Protein AF-A0A7Y6Y8I0-F1 (afdb_monomer_lite)

pLDDT: mean 90.32, std 6.37, range [70.06, 97.62]

Secondary structure (DSSP, 8-state):
-HHHHHH-GGGG-SS-----SSSSS-EEEEE-TTSSBPPHHHHT-TT--EEEEEEEPPTTS-EEEEEEE-SSS-EEEEPPPBTTBSEEEEEEES-TT----SEEETT-EEEE-TTEEEEEEE--

Structure (mmCIF, N/CA/C/O backbone):
data_AF-A0A7Y6Y8I0-F1
#
_entry.id   AF-A0A7Y6Y8I0-F1
#
loop_
_atom_site.group_PDB
_atom_site.id
_atom_site.type_symbol
_atom_site.label_atom_id
_atom_site.label_alt_id
_atom_site.label_comp_id
_atom_site.label_asym_id
_atom_site.label_entity_id
_atom_site.label_seq_id
_atom_site.pdbx_PD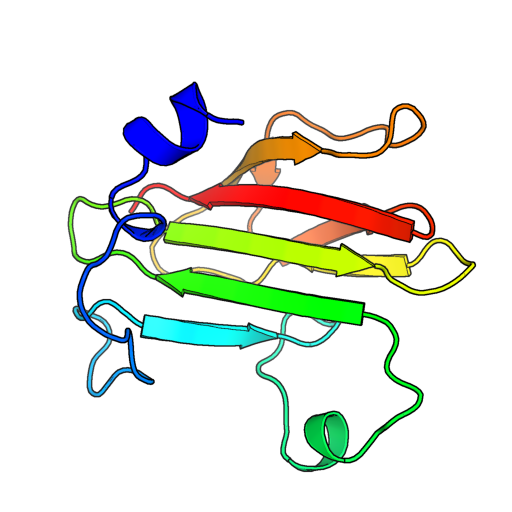B_ins_code
_atom_site.Cartn_x
_atom_site.Cartn_y
_atom_site.Cartn_z
_atom_site.occupancy
_atom_site.B_iso_or_equiv
_atom_site.auth_seq_id
_atom_site.auth_comp_id
_atom_site.auth_asym_id
_atom_site.auth_atom_id
_atom_site.pdbx_PDB_model_num
ATOM 1 N N . LEU A 1 1 ? -6.564 15.660 0.927 1.00 80.88 1 LEU A N 1
ATOM 2 C CA . LEU A 1 1 ? -6.866 14.640 -0.109 1.00 80.88 1 LEU A CA 1
ATOM 3 C C . LEU A 1 1 ? -6.886 15.205 -1.535 1.00 80.88 1 LEU A C 1
ATOM 5 O O . LEU A 1 1 ? -6.099 14.732 -2.336 1.00 80.88 1 LEU A O 1
ATOM 9 N N . ILE A 1 2 ? -7.727 16.196 -1.880 1.00 85.94 2 ILE A N 1
ATOM 10 C CA . ILE A 1 2 ? -7.769 16.748 -3.259 1.00 85.94 2 ILE A CA 1
ATOM 11 C C . ILE A 1 2 ? -6.424 17.376 -3.661 1.00 85.94 2 ILE A C 1
ATOM 13 O O . ILE A 1 2 ? -5.905 17.066 -4.728 1.00 85.94 2 ILE A O 1
ATOM 17 N N . ALA A 1 3 ? -5.839 18.200 -2.785 1.00 85.62 3 ALA A N 1
ATOM 18 C CA . ALA A 1 3 ? -4.519 18.789 -3.013 1.00 85.62 3 ALA A CA 1
ATOM 19 C C . ALA A 1 3 ? -3.423 17.717 -3.161 1.00 85.62 3 ALA A C 1
ATOM 21 O O . ALA A 1 3 ? -2.661 17.767 -4.119 1.00 85.62 3 ALA A O 1
ATOM 22 N N . GLU A 1 4 ? -3.415 16.704 -2.283 1.00 85.12 4 GLU A N 1
ATOM 23 C CA . GLU A 1 4 ? -2.500 15.554 -2.393 1.00 85.12 4 GLU A CA 1
ATOM 24 C C . GLU A 1 4 ? -2.628 14.854 -3.748 1.00 85.12 4 GLU A C 1
ATOM 26 O O . GLU A 1 4 ? -1.634 14.635 -4.426 1.00 85.12 4 GLU A O 1
ATOM 31 N N . ARG A 1 5 ? -3.852 14.568 -4.209 1.00 86.44 5 ARG A N 1
ATOM 32 C CA . ARG A 1 5 ? -4.060 13.950 -5.525 1.00 86.44 5 ARG A CA 1
ATOM 33 C C . ARG A 1 5 ? -3.494 14.803 -6.663 1.00 86.44 5 ARG A C 1
ATOM 35 O O . ARG A 1 5 ? -2.926 14.249 -7.595 1.00 86.44 5 ARG A O 1
ATOM 42 N N . ALA A 1 6 ? -3.639 16.126 -6.597 1.00 85.62 6 ALA A N 1
ATOM 43 C CA . ALA A 1 6 ? -3.113 17.030 -7.619 1.00 85.62 6 ALA A CA 1
ATOM 44 C C . ALA A 1 6 ? -1.574 17.093 -7.633 1.00 85.62 6 ALA A C 1
ATOM 46 O O . ALA A 1 6 ? -0.985 17.339 -8.680 1.00 85.62 6 ALA A O 1
ATOM 47 N N . GLN A 1 7 ? -0.925 16.859 -6.489 1.00 86.69 7 GLN A N 1
ATOM 48 C CA . GLN A 1 7 ? 0.534 16.890 -6.337 1.00 86.69 7 GLN A CA 1
ATOM 49 C C . GLN A 1 7 ? 1.211 15.538 -6.596 1.00 86.69 7 GLN A C 1
ATOM 51 O O . GLN A 1 7 ? 2.437 15.474 -6.629 1.00 86.69 7 GLN A O 1
ATOM 56 N N . GLN A 1 8 ? 0.437 14.464 -6.770 1.00 86.94 8 GLN A N 1
ATOM 57 C CA . GLN A 1 8 ? 0.935 13.099 -6.926 1.00 86.94 8 GLN A CA 1
ATOM 58 C C . GLN A 1 8 ? 0.612 12.564 -8.330 1.00 86.94 8 GLN A C 1
ATOM 60 O O . GLN A 1 8 ? -0.467 11.998 -8.529 1.00 86.94 8 GLN A O 1
ATOM 65 N N . PRO A 1 9 ? 1.535 12.682 -9.308 1.00 84.62 9 PRO A N 1
ATOM 66 C CA . PRO A 1 9 ? 1.297 12.257 -10.691 1.00 84.62 9 PRO A CA 1
ATOM 67 C C . PRO A 1 9 ? 0.820 10.805 -10.820 1.00 84.62 9 PRO A C 1
ATOM 69 O O . PRO A 1 9 ? -0.023 10.503 -11.662 1.00 84.62 9 PRO A O 1
ATOM 72 N N . LEU A 1 10 ? 1.291 9.915 -9.939 1.00 89.00 10 LEU A N 1
ATOM 73 C CA . LEU A 1 10 ? 0.889 8.506 -9.910 1.00 89.00 10 LEU A CA 1
ATOM 74 C C . LEU A 1 10 ? -0.603 8.295 -9.592 1.00 89.00 10 LEU A C 1
ATOM 76 O O . LEU A 1 10 ? -1.177 7.306 -10.034 1.00 89.00 10 LEU A O 1
ATOM 80 N N . LEU A 1 11 ? -1.257 9.220 -8.880 1.00 88.62 11 LEU A N 1
ATOM 81 C CA . LEU A 1 11 ? -2.698 9.162 -8.574 1.00 88.62 11 LEU A CA 1
ATOM 82 C C . LEU A 1 11 ? -3.577 9.805 -9.664 1.00 88.62 11 LEU A C 1
ATOM 84 O O . LEU A 1 11 ? -4.809 9.751 -9.592 1.00 88.62 11 LEU A O 1
ATOM 88 N N . GLY A 1 12 ? -2.951 10.454 -10.646 1.00 85.94 12 GLY A N 1
ATOM 89 C CA . GLY A 1 12 ? -3.598 11.111 -11.781 1.00 85.94 12 GLY A CA 1
ATOM 90 C C . GLY A 1 12 ? -3.224 10.500 -13.129 1.00 85.94 12 GLY A C 1
ATOM 91 O O . GLY A 1 12 ? -3.460 11.139 -14.150 1.00 85.94 12 GLY A O 1
ATOM 92 N N . CYS A 1 13 ? -2.615 9.310 -13.142 1.00 84.62 13 CYS A N 1
ATOM 93 C CA . CYS A 1 13 ? -2.152 8.684 -14.375 1.00 84.62 13 CYS A CA 1
ATOM 94 C C . CYS A 1 13 ? -3.344 8.399 -15.312 1.00 84.62 13 CYS A C 1
ATOM 96 O O . CYS A 1 13 ? -4.317 7.786 -14.864 1.00 84.62 13 CYS A O 1
ATOM 98 N N . PRO A 1 14 ? -3.304 8.857 -16.579 1.00 84.56 14 PRO A N 1
ATOM 99 C CA . PRO A 1 14 ? -4.386 8.613 -17.531 1.00 84.56 14 PRO A CA 1
ATOM 100 C C . PRO A 1 14 ? -4.390 7.166 -18.039 1.00 84.56 14 PRO A C 1
ATOM 102 O O . PRO A 1 14 ? -5.442 6.653 -18.413 1.00 84.56 14 PRO A O 1
ATOM 105 N N . ASP A 1 15 ? -3.223 6.520 -18.016 1.00 85.06 15 ASP A N 1
ATOM 106 C CA . ASP A 1 15 ? -3.020 5.159 -18.486 1.00 85.06 15 ASP A CA 1
ATOM 107 C C . ASP A 1 15 ? -2.984 4.173 -17.321 1.00 85.06 15 ASP A C 1
ATOM 109 O O . ASP A 1 15 ? -2.601 4.497 -16.192 1.00 85.06 15 ASP A O 1
ATOM 113 N N . TYR A 1 16 ? -3.361 2.929 -17.608 1.00 83.94 16 TYR A N 1
ATOM 114 C CA . TYR A 1 16 ? -3.274 1.867 -16.621 1.00 83.94 16 TYR A CA 1
ATOM 115 C C . TYR A 1 16 ? -1.807 1.522 -16.332 1.00 83.94 16 TYR A C 1
ATOM 117 O O . TYR A 1 16 ? -1.036 1.196 -17.235 1.00 83.94 16 TYR A O 1
ATOM 125 N N . ILE A 1 17 ? -1.423 1.550 -15.055 1.00 85.69 17 ILE A N 1
ATOM 126 C CA . ILE A 1 17 ? -0.084 1.144 -14.624 1.00 85.69 17 ILE A CA 1
ATOM 127 C C . ILE A 1 17 ? -0.089 -0.374 -14.435 1.00 85.69 17 ILE A C 1
ATOM 129 O O . ILE A 1 17 ? -0.627 -0.900 -13.458 1.00 85.69 17 ILE A O 1
ATOM 133 N N . HIS A 1 18 ? 0.508 -1.081 -15.391 1.00 82.94 18 HIS A N 1
ATOM 134 C CA . HIS A 1 18 ? 0.631 -2.535 -15.369 1.00 82.94 18 HIS A CA 1
ATOM 135 C C . HIS A 1 18 ? 1.694 -3.019 -14.366 1.00 82.94 18 HIS A C 1
ATOM 137 O O . HIS A 1 18 ? 2.405 -2.235 -13.730 1.00 82.94 18 HIS A O 1
ATOM 143 N N . ALA A 1 19 ? 1.799 -4.341 -14.209 1.00 76.56 19 ALA A N 1
ATOM 144 C CA . ALA A 1 19 ? 2.975 -4.944 -13.592 1.00 76.56 19 ALA A CA 1
ATOM 145 C C . ALA A 1 19 ? 4.216 -4.618 -14.442 1.00 76.56 19 ALA A C 1
ATOM 147 O O . ALA A 1 19 ? 4.136 -4.576 -15.669 1.00 76.56 19 ALA A O 1
ATOM 148 N N . ALA A 1 20 ? 5.349 -4.363 -13.791 1.00 73.19 20 ALA A N 1
ATOM 149 C CA . ALA A 1 20 ? 6.537 -3.878 -14.485 1.00 73.19 20 ALA A CA 1
ATOM 150 C C . ALA A 1 20 ? 7.221 -4.950 -15.338 1.00 73.19 20 ALA A C 1
ATOM 152 O O . ALA A 1 20 ? 7.398 -6.075 -14.870 1.00 73.19 20 ALA A O 1
ATOM 153 N N . ALA A 1 21 ? 7.731 -4.557 -16.509 1.00 71.75 21 ALA A N 1
ATOM 154 C CA . ALA A 1 21 ? 8.713 -5.351 -17.247 1.00 71.75 21 ALA A CA 1
ATOM 155 C C . ALA A 1 21 ? 10.147 -5.142 -16.711 1.00 71.75 21 ALA A C 1
ATOM 157 O O . ALA A 1 21 ? 10.993 -6.025 -16.848 1.00 71.75 21 ALA A O 1
ATOM 158 N N . SER A 1 22 ? 10.418 -3.995 -16.071 1.00 75.50 22 SER A N 1
ATOM 159 C CA . SER A 1 22 ? 11.731 -3.620 -15.520 1.00 75.50 22 SER A CA 1
ATOM 160 C C . SER A 1 22 ? 11.622 -2.860 -14.187 1.00 75.50 22 SER A C 1
ATOM 162 O O . SER A 1 22 ? 10.535 -2.465 -13.769 1.00 75.50 22 SER A O 1
ATOM 164 N N . HIS A 1 23 ? 12.739 -2.626 -13.486 1.00 71.62 23 HIS A N 1
ATOM 165 C CA . HIS A 1 23 ? 12.780 -1.833 -12.239 1.00 71.62 23 HIS A CA 1
ATOM 166 C C . HIS A 1 23 ? 12.777 -0.306 -12.457 1.00 71.62 23 HIS A C 1
ATOM 168 O O . HIS A 1 23 ? 12.758 0.462 -11.488 1.00 71.62 23 HIS A O 1
ATOM 174 N N . GLU A 1 24 ? 12.823 0.146 -13.707 1.00 76.56 24 GLU A N 1
ATOM 175 C CA . GLU A 1 24 ? 12.885 1.568 -14.076 1.00 76.56 24 GLU A CA 1
ATOM 176 C C . GLU A 1 24 ? 11.521 2.118 -14.510 1.00 76.56 24 GLU A C 1
ATOM 178 O O . GLU A 1 24 ? 11.302 3.328 -14.556 1.00 76.56 24 GLU A O 1
ATOM 183 N N . GLU A 1 25 ? 10.566 1.227 -14.752 1.00 83.31 25 GLU A N 1
ATOM 184 C CA . GLU A 1 25 ? 9.204 1.585 -15.114 1.00 83.31 25 GLU A CA 1
ATOM 185 C C . GLU A 1 25 ? 8.313 1.784 -13.889 1.00 83.31 25 GLU A C 1
ATOM 187 O O . GLU A 1 25 ? 8.486 1.146 -12.835 1.00 83.31 25 GLU A O 1
ATOM 192 N N . ARG A 1 26 ? 7.295 2.631 -14.071 1.00 89.88 26 ARG A N 1
ATOM 193 C CA . ARG A 1 26 ? 6.149 2.670 -13.167 1.00 89.88 26 ARG A CA 1
ATOM 194 C C . ARG A 1 26 ? 5.508 1.294 -13.097 1.00 89.88 26 ARG A C 1
ATOM 196 O O . ARG A 1 26 ? 5.420 0.590 -14.099 1.00 89.88 26 ARG A O 1
ATOM 203 N N . ALA A 1 27 ? 5.063 0.917 -11.908 1.00 91.75 27 ALA A N 1
ATOM 204 C CA . ALA A 1 27 ? 4.477 -0.395 -11.705 1.00 91.75 27 ALA A CA 1
ATOM 205 C C . ALA A 1 27 ? 3.447 -0.400 -10.593 1.00 91.75 27 ALA A C 1
ATOM 207 O O . ALA A 1 27 ? 3.610 0.273 -9.576 1.00 91.75 27 ALA A O 1
ATOM 208 N N . THR A 1 28 ? 2.442 -1.242 -10.779 1.00 92.88 28 THR A N 1
ATOM 209 C CA . THR A 1 28 ? 1.498 -1.635 -9.741 1.00 92.88 28 THR A CA 1
ATOM 210 C C . THR A 1 28 ? 2.016 -2.901 -9.073 1.00 92.88 28 THR A C 1
ATOM 212 O O . THR A 1 28 ? 2.193 -3.925 -9.735 1.00 92.88 28 THR A O 1
ATOM 215 N N . LEU A 1 29 ? 2.267 -2.835 -7.767 1.00 93.19 29 LEU A N 1
ATOM 216 C CA . LEU A 1 29 ? 2.721 -3.964 -6.956 1.00 93.19 29 LEU A CA 1
ATOM 217 C C . LEU A 1 29 ? 1.764 -4.168 -5.780 1.00 93.19 29 LEU A C 1
ATOM 219 O O . LEU A 1 29 ? 1.297 -3.204 -5.174 1.00 93.19 29 LEU A O 1
ATOM 223 N N . TRP A 1 30 ? 1.497 -5.423 -5.441 1.00 94.75 30 TRP A N 1
ATOM 224 C CA . TRP A 1 30 ? 0.552 -5.796 -4.392 1.00 94.75 30 TRP A CA 1
ATOM 225 C C . TRP A 1 30 ? 1.273 -6.575 -3.310 1.00 94.75 30 TRP A C 1
ATOM 227 O O . TRP A 1 30 ? 2.049 -7.477 -3.622 1.00 94.75 30 TRP A O 1
ATOM 237 N N . PHE A 1 31 ? 0.997 -6.239 -2.057 1.00 95.62 31 PHE A N 1
ATOM 238 C CA . PHE A 1 31 ? 1.682 -6.790 -0.900 1.00 95.62 31 PHE A CA 1
ATOM 239 C C . PHE A 1 31 ? 0.690 -7.327 0.124 1.00 95.62 31 PHE A C 1
ATOM 241 O O . PHE A 1 31 ? -0.382 -6.754 0.338 1.00 95.62 31 PHE A O 1
ATOM 248 N N . ASN A 1 32 ? 1.067 -8.420 0.770 1.00 95.19 32 ASN A N 1
ATOM 249 C CA . ASN A 1 32 ? 0.368 -8.943 1.935 1.00 95.19 32 ASN A CA 1
ATOM 250 C C . ASN A 1 32 ? 0.814 -8.190 3.214 1.00 95.19 32 ASN A C 1
ATOM 252 O O . ASN A 1 32 ? 1.632 -7.266 3.173 1.00 95.19 32 ASN A O 1
ATOM 256 N N . ALA A 1 33 ? 0.297 -8.590 4.380 1.00 95.00 33 ALA A N 1
ATOM 257 C CA . ALA A 1 33 ? 0.680 -7.975 5.653 1.00 95.00 33 ALA A CA 1
ATOM 258 C C . ALA A 1 33 ? 2.149 -8.211 6.059 1.00 95.00 33 ALA A C 1
ATOM 260 O O . ALA A 1 33 ? 2.686 -7.435 6.848 1.00 95.00 33 ALA A O 1
ATOM 261 N N . THR A 1 34 ? 2.830 -9.227 5.518 1.00 94.75 34 THR A N 1
ATOM 262 C CA . THR A 1 34 ? 4.252 -9.492 5.813 1.00 94.75 34 THR A CA 1
ATOM 263 C C . THR A 1 34 ? 5.201 -8.616 4.994 1.00 94.75 34 THR A C 1
ATOM 265 O O . THR A 1 34 ? 6.415 -8.677 5.202 1.00 94.75 34 THR A O 1
ATOM 268 N N . GLY A 1 35 ? 4.668 -7.755 4.116 1.00 92.75 35 GLY A N 1
ATOM 269 C CA . GLY A 1 35 ? 5.453 -6.891 3.233 1.00 92.75 35 GLY A CA 1
ATOM 270 C C . GLY A 1 35 ? 6.012 -7.627 2.015 1.00 92.75 35 GLY A C 1
ATOM 271 O O . GLY A 1 35 ? 6.864 -7.088 1.309 1.00 92.75 35 GLY A O 1
ATOM 272 N N . GLU A 1 36 ? 5.541 -8.848 1.767 1.00 93.25 36 GLU A N 1
ATOM 273 C CA . GLU A 1 36 ? 5.901 -9.673 0.618 1.00 93.25 36 GLU A CA 1
ATOM 274 C C . GLU A 1 36 ? 4.874 -9.499 -0.499 1.00 93.25 36 GLU A C 1
ATOM 276 O O . GLU A 1 36 ? 3.734 -9.098 -0.259 1.00 93.25 36 GLU A O 1
ATOM 281 N N . ALA A 1 37 ? 5.277 -9.793 -1.736 1.00 93.69 37 ALA A N 1
ATOM 282 C CA . ALA A 1 37 ? 4.359 -9.745 -2.865 1.00 93.69 37 ALA A CA 1
ATOM 283 C C . ALA A 1 37 ? 3.206 -10.743 -2.663 1.00 93.69 37 ALA A C 1
ATOM 285 O O . ALA A 1 37 ? 3.438 -11.885 -2.267 1.00 93.69 37 ALA A O 1
ATOM 286 N N . MET A 1 38 ? 1.978 -10.318 -2.966 1.00 93.62 38 MET A N 1
ATOM 287 C CA . MET A 1 38 ? 0.793 -11.179 -2.906 1.00 93.62 38 MET A CA 1
ATOM 288 C C . MET A 1 38 ? 0.990 -12.425 -3.774 1.00 93.62 38 MET A C 1
ATOM 290 O O . MET A 1 38 ? 1.168 -12.318 -4.992 1.00 93.62 38 MET A O 1
ATOM 294 N N . SER A 1 39 ? 0.942 -13.601 -3.148 1.00 94.38 39 SER A N 1
ATOM 295 C CA . SER A 1 39 ? 1.002 -14.882 -3.849 1.00 94.38 39 SER A CA 1
ATOM 296 C C . SER A 1 39 ? -0.349 -15.244 -4.472 1.00 94.38 39 SER A C 1
ATOM 298 O O . SER A 1 39 ? -1.384 -14.684 -4.113 1.00 94.38 39 SER A O 1
ATOM 300 N N . ASP A 1 40 ? -0.365 -16.224 -5.379 1.00 95.00 40 ASP A N 1
ATOM 301 C CA . ASP A 1 40 ? -1.617 -16.754 -5.941 1.00 95.00 40 ASP A CA 1
ATOM 302 C C . ASP A 1 40 ? -2.566 -17.275 -4.846 1.00 95.00 40 ASP A C 1
ATOM 304 O O . ASP A 1 40 ? -3.768 -17.019 -4.882 1.00 95.00 40 ASP A O 1
ATOM 308 N N . ALA A 1 41 ? -2.019 -17.922 -3.812 1.00 94.94 41 ALA A N 1
ATOM 309 C CA . ALA A 1 41 ? -2.804 -18.379 -2.673 1.00 94.94 41 ALA A CA 1
ATOM 310 C C . ALA A 1 41 ? -3.431 -17.207 -1.903 1.00 94.94 41 ALA A C 1
ATOM 312 O O . ALA A 1 41 ? -4.596 -17.294 -1.525 1.00 94.94 41 ALA A O 1
ATOM 313 N N . ASP A 1 42 ? -2.701 -16.104 -1.703 1.00 94.88 42 ASP A N 1
ATOM 314 C CA . ASP A 1 42 ? -3.236 -14.918 -1.023 1.00 94.88 42 ASP A CA 1
ATOM 315 C C . ASP A 1 42 ? -4.390 -14.282 -1.808 1.00 94.88 42 ASP A C 1
ATOM 317 O O . ASP A 1 42 ? -5.381 -13.864 -1.212 1.00 94.88 42 ASP A O 1
ATOM 321 N N . TRP A 1 43 ? -4.308 -14.261 -3.143 1.00 94.06 43 TRP A N 1
ATOM 322 C CA . TRP A 1 43 ? -5.386 -13.758 -4.003 1.00 94.06 43 TRP A CA 1
ATOM 323 C C . TRP A 1 43 ? -6.674 -14.575 -3.902 1.00 94.06 43 TRP A C 1
ATOM 325 O O . TRP A 1 43 ? -7.768 -14.021 -4.018 1.00 94.06 43 TRP A O 1
ATOM 335 N N . HIS A 1 44 ? -6.559 -15.877 -3.650 1.00 95.06 44 HIS A N 1
ATOM 336 C CA . HIS A 1 44 ? -7.697 -16.784 -3.523 1.00 95.06 44 HIS A CA 1
ATOM 337 C C . HIS A 1 44 ? -8.244 -16.889 -2.089 1.00 95.06 44 HIS A C 1
ATOM 339 O O . HIS A 1 44 ? -9.083 -17.750 -1.816 1.00 95.06 44 HIS A O 1
ATOM 345 N N . ARG A 1 45 ? -7.812 -16.016 -1.168 1.00 93.44 45 ARG A N 1
ATOM 346 C CA . ARG A 1 45 ? -8.306 -15.954 0.216 1.00 93.44 45 ARG A CA 1
ATOM 347 C C . ARG A 1 45 ? -9.341 -14.837 0.392 1.00 93.44 45 ARG A C 1
ATOM 349 O O . ARG A 1 45 ? -8.971 -13.689 0.638 1.00 93.44 45 ARG A O 1
ATOM 356 N N . PRO A 1 46 ? -10.651 -15.138 0.311 1.00 88.81 46 PRO A N 1
ATOM 357 C CA . PRO A 1 46 ? -11.702 -14.119 0.398 1.00 88.81 46 PRO A CA 1
ATOM 358 C C . PRO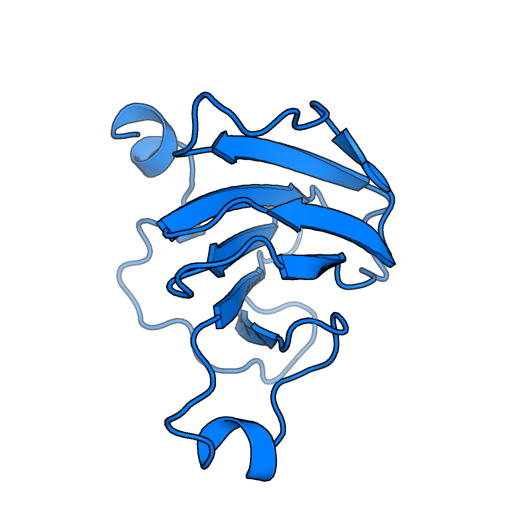 A 1 46 ? -11.828 -13.488 1.795 1.00 88.81 46 PRO A C 1
ATOM 360 O O . PRO A 1 46 ? -12.432 -12.428 1.951 1.00 88.81 46 PRO A O 1
ATOM 363 N N . ASP A 1 47 ? -11.275 -14.139 2.818 1.00 89.69 47 ASP A N 1
ATOM 364 C CA . ASP A 1 47 ? -11.219 -13.664 4.198 1.00 89.69 47 ASP A CA 1
ATOM 365 C C . ASP A 1 47 ? -10.083 -12.657 4.441 1.00 89.69 47 ASP A C 1
ATOM 367 O O . ASP A 1 47 ? -10.057 -12.010 5.493 1.00 89.69 47 ASP A O 1
ATOM 371 N N . LEU A 1 48 ? -9.172 -12.469 3.477 1.00 88.94 48 LEU A N 1
ATOM 372 C CA . LEU A 1 48 ? -8.107 -11.478 3.566 1.00 88.94 48 LEU A CA 1
ATOM 373 C C . LEU A 1 48 ? -8.717 -10.066 3.530 1.00 88.94 48 LEU A C 1
ATOM 375 O O . LEU A 1 48 ? -9.051 -9.506 2.490 1.00 88.94 48 LEU A O 1
ATOM 379 N N . CYS A 1 49 ? -8.911 -9.481 4.710 1.00 93.75 49 CYS A N 1
ATOM 380 C CA . CYS A 1 49 ? -9.552 -8.174 4.878 1.00 93.75 49 CYS A CA 1
ATOM 381 C C . CYS A 1 49 ? -8.543 -7.020 4.915 1.00 93.75 49 CYS A C 1
ATOM 383 O O . CYS A 1 49 ? -8.802 -5.987 5.531 1.00 93.75 49 CYS A O 1
ATOM 385 N N . HIS A 1 50 ? -7.381 -7.191 4.297 1.00 94.44 50 HIS A N 1
ATOM 386 C CA . HIS A 1 50 ? -6.344 -6.175 4.238 1.00 94.44 50 HIS A CA 1
ATOM 387 C C . HIS A 1 50 ? -5.492 -6.326 2.983 1.00 94.44 50 HIS A C 1
ATOM 389 O O . HIS A 1 50 ? -5.421 -7.409 2.410 1.00 94.44 50 HIS A O 1
ATOM 395 N N . LEU A 1 51 ? -4.849 -5.239 2.561 1.00 94.94 51 LEU A N 1
ATOM 396 C CA . LEU A 1 51 ? -4.043 -5.217 1.345 1.00 94.94 51 LEU A CA 1
ATOM 397 C C . LEU A 1 51 ? -3.030 -4.074 1.375 1.00 94.94 51 LEU A C 1
ATOM 399 O O . LEU A 1 51 ? -3.378 -2.949 1.736 1.00 94.94 51 LEU A O 1
ATOM 403 N N . GLY A 1 52 ? -1.806 -4.354 0.940 1.00 96.88 52 GLY A N 1
ATOM 404 C CA . GLY A 1 52 ? -0.824 -3.354 0.547 1.00 96.88 52 GLY A CA 1
ATOM 405 C C . GLY A 1 52 ? -0.829 -3.156 -0.968 1.00 96.88 52 GLY A C 1
ATOM 406 O O . GLY A 1 52 ? -0.836 -4.118 -1.733 1.00 96.88 52 GLY A O 1
ATOM 407 N N . TYR A 1 53 ? -0.804 -1.909 -1.416 1.00 94.94 53 TYR A N 1
ATOM 408 C CA . TYR A 1 53 ? -0.821 -1.534 -2.826 1.00 94.94 53 TYR A CA 1
ATOM 409 C C . TYR A 1 53 ? 0.200 -0.430 -3.083 1.00 94.94 53 TYR A C 1
ATOM 411 O O . TYR A 1 53 ? 0.081 0.675 -2.554 1.00 94.94 53 TYR A O 1
ATOM 419 N N . MET A 1 54 ? 1.217 -0.723 -3.889 1.00 94.88 54 MET A N 1
ATOM 420 C CA . MET A 1 54 ? 2.252 0.232 -4.258 1.00 94.88 54 MET A CA 1
ATOM 421 C C . MET A 1 54 ? 2.106 0.662 -5.710 1.00 94.88 54 MET A C 1
ATOM 423 O O . MET A 1 54 ? 2.058 -0.164 -6.621 1.00 94.88 54 MET A O 1
ATOM 427 N N . LEU A 1 55 ? 2.144 1.973 -5.901 1.00 93.94 55 LEU A N 1
ATOM 428 C CA . LEU A 1 55 ? 2.417 2.613 -7.173 1.00 93.94 55 LEU A CA 1
ATOM 429 C C . LEU A 1 55 ? 3.887 3.013 -7.180 1.00 93.94 55 LEU A C 1
ATOM 431 O O . LEU A 1 55 ? 4.290 3.970 -6.517 1.00 93.94 55 LEU A O 1
ATOM 435 N N . ARG A 1 56 ? 4.706 2.260 -7.903 1.00 92.12 56 ARG A N 1
ATOM 436 C CA . ARG A 1 56 ? 6.120 2.579 -8.064 1.00 92.12 56 ARG A CA 1
ATOM 437 C C . ARG A 1 56 ? 6.283 3.713 -9.072 1.00 92.12 56 ARG A C 1
ATOM 439 O O . ARG A 1 56 ? 5.697 3.656 -10.152 1.00 92.12 56 ARG A O 1
ATOM 446 N N . GLY A 1 57 ? 7.092 4.707 -8.720 1.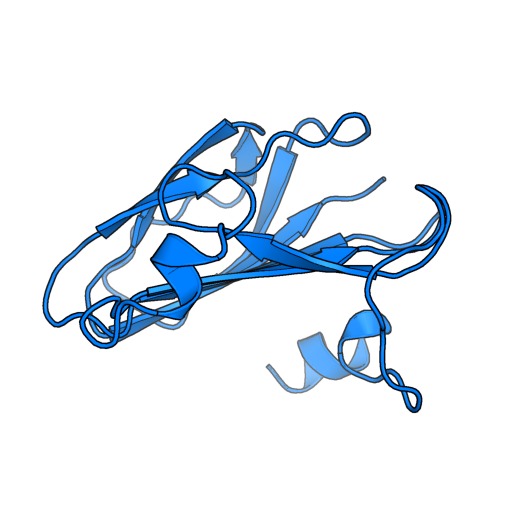00 90.00 57 GLY A N 1
ATOM 447 C CA . GLY A 1 57 ? 7.490 5.793 -9.617 1.00 90.00 57 GLY A CA 1
ATOM 448 C C . GLY A 1 57 ? 8.641 5.402 -10.548 1.00 90.00 57 GLY A C 1
ATOM 449 O O . GLY A 1 57 ? 9.417 4.488 -10.251 1.00 90.00 57 GLY A O 1
ATOM 450 N N . SER A 1 58 ? 8.766 6.113 -11.668 1.00 87.31 58 SER A N 1
ATOM 451 C CA . SER A 1 58 ? 9.987 6.106 -12.489 1.00 87.31 58 SER A CA 1
ATOM 452 C C . SER A 1 58 ? 11.143 6.830 -11.770 1.00 87.31 58 SER A C 1
ATOM 454 O O . SER A 1 58 ? 10.912 7.481 -10.750 1.00 87.31 58 SER A O 1
ATOM 456 N N . PRO A 1 59 ? 12.400 6.737 -12.249 1.00 84.00 59 PRO A N 1
ATOM 457 C CA . PRO A 1 59 ? 13.502 7.531 -11.703 1.00 84.00 59 PRO A CA 1
ATOM 458 C C . PRO A 1 59 ? 13.141 9.022 -11.580 1.00 84.00 59 PRO A C 1
ATOM 460 O O . PRO A 1 59 ? 12.675 9.627 -12.542 1.00 84.00 59 PRO A O 1
ATOM 463 N N . GLY A 1 60 ? 13.341 9.601 -10.391 1.00 83.12 60 GLY A N 1
ATOM 464 C CA . GLY A 1 60 ? 12.963 10.986 -10.076 1.00 83.12 60 GLY A CA 1
ATOM 465 C C . GLY A 1 60 ? 11.517 11.179 -9.595 1.00 83.12 60 GLY A C 1
ATOM 466 O O . GLY A 1 60 ? 11.167 12.281 -9.176 1.00 83.12 60 GLY A O 1
ATOM 467 N N . GLU A 1 61 ? 10.684 10.133 -9.601 1.00 88.06 61 GLU A N 1
ATOM 468 C CA . GLU A 1 61 ? 9.322 10.164 -9.061 1.00 88.06 61 GLU A CA 1
ATOM 469 C C . GLU A 1 61 ? 9.226 9.365 -7.752 1.00 88.06 61 GLU A C 1
ATOM 471 O O . GLU A 1 61 ? 9.710 8.228 -7.681 1.00 88.06 61 GLU A O 1
ATOM 476 N N . PRO A 1 62 ? 8.570 9.903 -6.708 1.00 90.81 62 PRO A N 1
ATOM 477 C CA . PRO A 1 62 ? 8.353 9.150 -5.485 1.00 90.81 62 PRO A CA 1
ATOM 478 C C . PRO A 1 62 ? 7.412 7.972 -5.745 1.00 90.81 62 PRO A C 1
ATOM 480 O O . PRO A 1 62 ? 6.440 8.077 -6.491 1.00 90.81 62 PRO A O 1
ATOM 483 N N . SER A 1 63 ? 7.676 6.850 -5.086 1.00 93.69 63 SER A N 1
ATOM 484 C CA . SER A 1 63 ? 6.734 5.733 -5.028 1.00 93.69 63 SER A CA 1
ATOM 485 C C . SER A 1 63 ? 5.702 5.982 -3.937 1.00 93.69 63 SER A C 1
ATOM 487 O O . SER A 1 63 ? 6.027 6.534 -2.886 1.00 93.69 63 SER A O 1
ATOM 489 N N . LEU A 1 64 ? 4.470 5.544 -4.163 1.00 95.12 64 LEU A N 1
ATOM 490 C CA . LEU A 1 64 ? 3.380 5.632 -3.199 1.00 95.12 64 LEU A CA 1
ATOM 491 C C . LEU A 1 64 ? 2.997 4.241 -2.726 1.00 95.12 64 LEU A C 1
ATOM 493 O O . LEU A 1 64 ? 2.872 3.331 -3.540 1.00 95.12 64 LEU A O 1
ATOM 497 N N . TYR A 1 65 ? 2.768 4.084 -1.429 1.00 96.62 65 TYR A N 1
ATOM 498 C CA . TYR A 1 65 ? 2.305 2.835 -0.844 1.00 96.62 65 TYR A CA 1
ATOM 499 C C . TYR A 1 65 ? 1.061 3.077 -0.002 1.00 96.62 65 TYR A C 1
ATOM 501 O O . TYR A 1 65 ? 1.075 3.846 0.956 1.00 96.62 65 TYR A O 1
ATOM 509 N N . MET A 1 66 ? -0.032 2.441 -0.400 1.00 96.75 66 MET A N 1
ATOM 510 C CA . MET A 1 66 ? -1.316 2.488 0.277 1.00 96.75 66 MET A CA 1
ATOM 511 C C . MET A 1 66 ? -1.546 1.175 1.001 1.00 96.75 66 MET A C 1
ATOM 513 O O . MET A 1 66 ? -1.398 0.109 0.408 1.00 96.75 66 MET A O 1
ATOM 517 N N . ILE A 1 67 ? -1.948 1.248 2.264 1.00 97.62 67 ILE A N 1
ATOM 518 C CA . ILE A 1 67 ? -2.333 0.065 3.030 1.00 97.62 67 ILE A CA 1
ATOM 519 C C . ILE A 1 67 ? -3.774 0.234 3.468 1.00 97.62 67 ILE A C 1
ATOM 521 O O . ILE A 1 67 ? -4.138 1.247 4.064 1.00 97.62 67 ILE A O 1
ATOM 525 N N . PHE A 1 68 ? -4.580 -0.775 3.168 1.00 97.25 68 PHE A N 1
ATOM 526 C CA . PHE A 1 68 ? -5.982 -0.851 3.530 1.00 97.25 68 PHE A CA 1
ATOM 527 C C . PHE A 1 68 ? -6.145 -1.920 4.600 1.00 97.25 68 PHE A C 1
ATOM 529 O O . PHE A 1 68 ? -5.852 -3.090 4.358 1.00 97.25 68 PHE A O 1
ATOM 536 N N . ASN A 1 69 ? -6.660 -1.540 5.765 1.00 97.00 69 ASN A N 1
ATOM 537 C CA . ASN A 1 69 ? -7.163 -2.477 6.756 1.00 97.00 69 ASN A CA 1
ATOM 538 C C . ASN A 1 69 ? -8.691 -2.384 6.793 1.00 97.00 69 ASN A C 1
ATOM 540 O O . ASN A 1 69 ? -9.255 -1.525 7.465 1.00 97.00 69 ASN A O 1
ATOM 544 N N . ARG A 1 70 ? -9.369 -3.279 6.068 1.00 96.12 70 ARG A N 1
ATOM 545 C CA . ARG A 1 70 ? -10.833 -3.436 6.099 1.00 96.12 70 ARG A CA 1
ATOM 546 C C . ARG A 1 70 ? -11.285 -4.381 7.218 1.00 96.12 70 ARG A C 1
ATOM 548 O O . ARG A 1 70 ? -12.480 -4.606 7.379 1.00 96.12 70 ARG A O 1
ATOM 555 N N . SER A 1 71 ? -10.365 -4.990 7.961 1.00 94.75 71 SER A N 1
ATOM 556 C CA . SER A 1 71 ? -10.746 -5.877 9.054 1.00 94.75 71 SER A CA 1
ATOM 557 C C . SER A 1 71 ? -11.351 -5.081 10.213 1.00 94.75 71 SER A C 1
ATOM 559 O O . SER A 1 71 ? -11.088 -3.889 10.384 1.00 94.75 71 SER A O 1
ATOM 561 N N . GLU A 1 72 ? -12.140 -5.761 11.040 1.00 94.69 72 GLU A N 1
ATOM 562 C CA . GLU A 1 72 ? -12.721 -5.199 12.266 1.00 94.69 72 GLU A CA 1
ATOM 563 C C . GLU A 1 72 ? -11.711 -5.148 13.428 1.00 94.69 72 GLU A C 1
ATOM 565 O O . GLU A 1 72 ? -12.084 -4.934 14.581 1.00 94.69 72 GLU A O 1
ATOM 570 N N . ARG A 1 73 ? -10.421 -5.390 13.158 1.00 94.69 73 ARG A N 1
ATOM 571 C CA . ARG A 1 73 ? -9.360 -5.468 14.168 1.00 94.69 73 ARG A CA 1
ATOM 572 C C . ARG A 1 73 ? -8.131 -4.676 13.733 1.00 94.69 73 ARG A C 1
ATOM 574 O O . ARG A 1 73 ? -7.917 -4.425 12.550 1.00 94.69 73 ARG A O 1
ATOM 581 N N . GLU A 1 74 ? -7.302 -4.290 14.698 1.00 95.62 74 GLU A N 1
ATOM 582 C CA . GLU A 1 74 ? -5.953 -3.803 14.393 1.00 95.62 74 GLU A CA 1
ATOM 583 C C . GLU A 1 74 ? -5.161 -4.903 13.675 1.00 95.62 74 GLU A C 1
ATOM 585 O O . GLU A 1 74 ? -5.304 -6.088 13.992 1.00 95.62 74 GLU A O 1
ATOM 590 N N . GLN A 1 75 ? -4.349 -4.511 12.697 1.00 95.81 75 GLN A N 1
ATOM 591 C CA . GLN A 1 75 ? -3.438 -5.397 11.979 1.00 95.81 75 GLN A CA 1
ATOM 592 C C . GLN A 1 75 ? -2.027 -4.809 11.996 1.00 95.81 75 GLN A C 1
ATOM 594 O O . GLN A 1 75 ? -1.845 -3.589 11.994 1.00 95.81 75 GLN A O 1
ATOM 599 N N . ILE A 1 76 ? -1.033 -5.694 12.011 1.00 96.25 76 ILE A N 1
ATOM 600 C CA . ILE A 1 76 ? 0.378 -5.330 11.896 1.00 96.25 76 ILE A CA 1
ATOM 601 C C . ILE A 1 76 ? 0.792 -5.585 10.455 1.00 96.25 76 ILE A C 1
ATOM 603 O O . ILE A 1 76 ? 0.613 -6.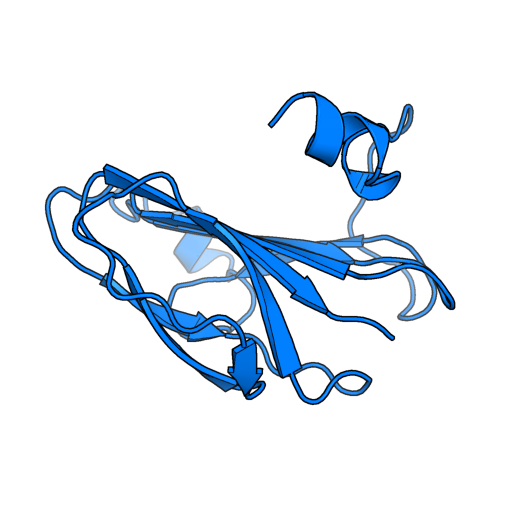689 9.945 1.00 96.25 76 ILE A O 1
ATOM 607 N N . PHE A 1 77 ? 1.344 -4.563 9.817 1.00 96.25 77 PHE A N 1
ATOM 608 C CA . PHE A 1 77 ? 1.899 -4.638 8.477 1.00 96.25 77 PHE A CA 1
ATOM 609 C C . PHE A 1 77 ? 3.396 -4.431 8.547 1.00 96.25 77 PHE A C 1
ATOM 611 O O . PHE A 1 77 ? 3.863 -3.548 9.260 1.00 96.25 77 PHE A O 1
ATOM 618 N N . ARG A 1 78 ? 4.157 -5.175 7.757 1.00 96.81 78 ARG A N 1
ATOM 619 C CA . ARG A 1 78 ? 5.552 -4.846 7.498 1.00 96.81 78 ARG A CA 1
ATOM 620 C C . ARG A 1 78 ? 5.642 -4.022 6.222 1.00 96.81 78 ARG A C 1
ATOM 622 O O . ARG A 1 78 ? 5.095 -4.403 5.188 1.00 96.81 78 ARG A O 1
ATOM 629 N N . LEU A 1 79 ? 6.316 -2.880 6.285 1.00 95.75 79 LEU A N 1
ATOM 630 C CA . LEU A 1 79 ? 6.548 -2.058 5.102 1.00 95.75 79 LEU A CA 1
ATOM 631 C C . LEU A 1 79 ? 7.511 -2.780 4.153 1.00 95.75 79 LEU A C 1
ATOM 633 O O . LEU A 1 79 ? 8.493 -3.356 4.615 1.00 95.75 79 LEU A O 1
ATOM 637 N N . PRO A 1 80 ? 7.286 -2.750 2.834 1.00 92.50 80 PRO A N 1
ATOM 638 C CA . PRO A 1 80 ? 8.196 -3.387 1.898 1.00 92.50 80 PRO A CA 1
ATOM 639 C C . PRO A 1 80 ? 9.573 -2.717 1.948 1.00 92.50 80 PRO A C 1
ATOM 641 O O . PRO A 1 80 ? 9.698 -1.492 2.083 1.00 92.50 80 PRO A O 1
ATOM 644 N N . ALA A 1 81 ? 10.618 -3.536 1.839 1.00 87.44 81 ALA A N 1
ATOM 645 C CA . ALA A 1 81 ? 11.973 -3.044 1.654 1.00 87.44 81 ALA A CA 1
ATOM 646 C C . ALA A 1 81 ? 12.124 -2.507 0.226 1.00 87.44 81 ALA A C 1
ATOM 648 O O . ALA A 1 81 ? 11.756 -3.175 -0.742 1.00 87.44 81 ALA A O 1
ATOM 649 N N . LEU A 1 82 ? 12.673 -1.302 0.092 1.00 82.25 82 LEU A N 1
ATOM 650 C CA . LEU A 1 82 ? 12.989 -0.706 -1.198 1.00 82.25 82 LEU A CA 1
ATOM 651 C C . LEU A 1 82 ? 14.503 -0.635 -1.350 1.00 82.25 82 LEU A C 1
ATOM 653 O O . LEU A 1 82 ? 15.187 -0.058 -0.513 1.00 82.25 82 LEU A O 1
ATOM 657 N N . ASN A 1 83 ? 15.033 -1.152 -2.457 1.00 79.62 83 ASN A N 1
ATOM 658 C CA . ASN A 1 83 ? 16.477 -1.099 -2.728 1.00 79.62 83 ASN A CA 1
ATOM 659 C C . ASN A 1 83 ? 17.000 0.335 -2.932 1.00 79.62 83 ASN A C 1
ATOM 661 O O . ASN A 1 83 ? 18.205 0.556 -2.946 1.00 79.62 83 ASN A O 1
ATOM 665 N N . TYR A 1 84 ? 16.095 1.292 -3.139 1.00 77.31 84 TYR A N 1
ATOM 666 C CA . TYR A 1 84 ? 16.404 2.669 -3.507 1.00 77.31 84 TYR A CA 1
ATOM 667 C C . TYR A 1 84 ? 15.935 3.709 -2.483 1.00 77.31 84 TYR A C 1
ATOM 669 O O . TYR A 1 84 ? 16.200 4.889 -2.667 1.00 77.31 84 TYR A O 1
ATOM 677 N N . ALA A 1 85 ? 15.236 3.300 -1.422 1.00 81.31 85 ALA A N 1
ATOM 678 C CA . ALA A 1 85 ? 14.728 4.218 -0.411 1.00 81.31 85 ALA A CA 1
ATOM 679 C C . ALA A 1 85 ? 14.854 3.599 0.980 1.00 81.31 85 ALA A C 1
ATOM 681 O O . ALA A 1 85 ? 14.419 2.472 1.213 1.00 81.31 85 ALA A O 1
ATOM 682 N N . ALA A 1 86 ? 15.431 4.357 1.910 1.00 85.25 86 ALA A N 1
ATOM 683 C CA . ALA A 1 86 ? 15.608 3.915 3.289 1.00 85.25 86 ALA A CA 1
ATOM 684 C C . ALA A 1 86 ? 14.367 4.160 4.158 1.00 85.25 86 ALA A C 1
ATOM 686 O O . ALA A 1 86 ? 14.227 3.523 5.203 1.00 85.25 86 ALA A O 1
ATOM 687 N N . THR A 1 87 ? 13.483 5.077 3.754 1.00 93.81 87 THR A N 1
ATOM 688 C CA . THR A 1 87 ? 12.348 5.519 4.568 1.00 93.81 87 THR A CA 1
ATOM 689 C C . THR A 1 87 ? 11.066 5.716 3.761 1.00 93.81 87 THR A C 1
ATOM 691 O O . THR A 1 87 ? 11.070 5.919 2.545 1.00 93.81 87 THR A O 1
ATOM 694 N N . TRP A 1 88 ? 9.955 5.659 4.487 1.00 95.31 88 TRP A N 1
ATOM 695 C CA . TRP A 1 88 ? 8.597 5.930 4.047 1.00 95.31 88 TRP A CA 1
ATOM 696 C C . TRP A 1 88 ? 8.049 7.115 4.837 1.00 95.31 88 TRP A C 1
ATOM 698 O O . TRP A 1 88 ? 7.958 7.037 6.057 1.00 95.31 88 TRP A O 1
ATOM 708 N N . SER A 1 89 ? 7.628 8.188 4.174 1.00 94.94 89 SER A N 1
ATOM 709 C CA . SER A 1 89 ? 6.956 9.315 4.833 1.00 94.94 89 SER A CA 1
ATOM 710 C C . SER A 1 89 ? 5.441 9.130 4.816 1.00 94.94 89 SER A C 1
ATOM 712 O O . SER A 1 89 ? 4.865 8.868 3.760 1.00 94.94 89 SER A O 1
ATOM 714 N N . CYS A 1 90 ? 4.778 9.328 5.952 1.00 94.94 90 CYS A N 1
ATOM 715 C CA . CYS A 1 90 ? 3.323 9.290 6.049 1.00 94.94 90 CYS A CA 1
ATOM 716 C C . CYS A 1 90 ? 2.695 10.562 5.465 1.00 94.94 90 CYS A C 1
ATOM 718 O O . CYS A 1 90 ? 3.089 11.677 5.806 1.00 94.94 90 CYS A O 1
ATOM 720 N N . LYS A 1 91 ? 1.723 10.399 4.561 1.00 93.94 91 LYS A N 1
ATOM 721 C CA . LYS A 1 91 ? 1.022 11.505 3.886 1.00 93.94 91 LYS A CA 1
ATOM 722 C C . LYS A 1 91 ? -0.435 11.610 4.293 1.00 93.94 91 LYS A C 1
ATOM 724 O O . LYS A 1 91 ? -0.945 12.708 4.487 1.00 93.94 91 LYS A O 1
ATOM 729 N N . ILE A 1 92 ? -1.119 10.474 4.403 1.00 92.94 92 ILE A N 1
ATOM 730 C CA . ILE A 1 92 ? -2.538 10.423 4.759 1.00 92.94 92 ILE A CA 1
ATOM 731 C C . ILE A 1 92 ? -2.752 9.257 5.709 1.00 92.94 92 ILE A C 1
ATOM 733 O O . ILE A 1 92 ? -2.241 8.169 5.471 1.00 92.94 92 ILE A O 1
ATOM 737 N N . CYS A 1 93 ? -3.566 9.476 6.733 1.00 93.94 93 CYS A N 1
ATOM 738 C CA . CYS A 1 93 ? -4.144 8.434 7.564 1.00 93.94 93 CYS A CA 1
ATOM 739 C C . CYS A 1 93 ? -5.621 8.757 7.772 1.00 93.94 93 CYS A C 1
ATOM 741 O O . CYS A 1 93 ? -5.962 9.909 8.037 1.00 93.94 93 CYS A O 1
ATOM 743 N N . SER A 1 94 ? -6.501 7.768 7.633 1.00 94.44 94 SER A N 1
ATOM 744 C CA . SER A 1 94 ? -7.939 7.968 7.841 1.00 94.44 94 SER A CA 1
ATOM 745 C C . SER A 1 94 ? -8.395 7.770 9.285 1.00 94.44 94 SER A C 1
ATOM 747 O O . SER A 1 94 ? -9.570 7.977 9.567 1.00 94.44 94 SER A O 1
ATOM 749 N N . SER A 1 95 ? -7.516 7.310 10.178 1.00 90.44 95 SER A N 1
ATOM 750 C CA . SER A 1 95 ? -7.868 7.011 11.565 1.00 90.44 95 SER A CA 1
ATOM 751 C C . SER A 1 95 ? -7.255 8.024 12.523 1.00 90.44 95 SER A C 1
ATOM 753 O O . SER A 1 95 ? -6.036 8.151 12.604 1.00 90.44 95 SER A O 1
ATOM 755 N N . GLU A 1 96 ? -8.104 8.679 13.311 1.00 83.56 96 GLU A N 1
ATOM 756 C CA . GLU A 1 96 ? -7.687 9.580 14.393 1.00 83.56 96 GLU A CA 1
ATOM 757 C C . GLU A 1 96 ? -7.058 8.827 15.576 1.00 83.56 96 GLU A C 1
ATOM 759 O O . GLU A 1 96 ? -6.289 9.399 16.345 1.00 83.56 96 GLU A O 1
ATOM 764 N N . SER A 1 97 ? -7.359 7.531 15.725 1.00 82.06 97 SER A N 1
ATOM 765 C CA . SER A 1 97 ? -6.775 6.688 16.775 1.00 82.06 97 SER A CA 1
ATOM 766 C C . SER A 1 97 ? -5.400 6.135 16.400 1.00 82.06 97 SER A C 1
ATOM 768 O O . SER A 1 97 ? -4.685 5.627 17.268 1.00 82.06 97 SER A O 1
ATOM 770 N N . ALA A 1 98 ? -5.014 6.227 15.124 1.00 83.06 98 ALA A N 1
ATOM 771 C CA . ALA A 1 98 ? -3.723 5.749 14.667 1.00 83.06 98 ALA A CA 1
ATOM 772 C C . ALA A 1 98 ? -2.616 6.689 15.156 1.00 83.06 98 ALA A C 1
ATOM 774 O O . ALA A 1 98 ? -2.512 7.842 14.740 1.00 83.06 98 ALA A O 1
ATOM 775 N N . LYS A 1 99 ? -1.746 6.169 16.019 1.00 84.38 99 LYS A N 1
ATOM 776 C CA . LYS A 1 99 ? -0.507 6.845 16.408 1.00 84.38 99 LYS A CA 1
ATOM 777 C C . LYS A 1 99 ? 0.554 6.555 15.356 1.00 84.38 99 LYS A C 1
ATOM 779 O O . LYS A 1 99 ? 1.372 5.658 15.541 1.00 84.38 99 LYS A O 1
ATOM 784 N N . LEU A 1 100 ? 0.472 7.262 14.232 1.00 85.19 100 LEU A N 1
ATOM 785 C CA . LEU A 1 100 ? 1.445 7.111 13.159 1.00 85.19 100 LEU A CA 1
ATOM 786 C C . LEU A 1 100 ? 2.640 8.048 13.348 1.00 85.19 100 LEU A C 1
ATOM 788 O O . LEU A 1 100 ? 2.490 9.197 13.758 1.00 85.19 100 LEU A O 1
ATOM 792 N N . GLU A 1 101 ? 3.820 7.543 13.017 1.00 86.12 101 GLU A N 1
ATOM 793 C CA . GLU A 1 101 ? 5.040 8.321 12.871 1.00 86.12 101 GLU A CA 1
ATOM 794 C C 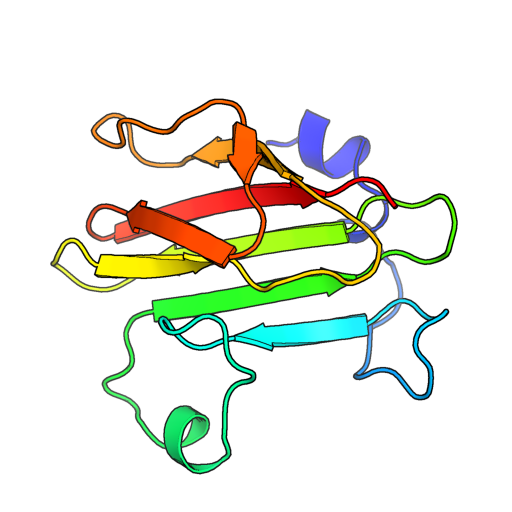. GLU A 1 101 ? 4.989 9.093 11.545 1.00 86.12 101 GLU A C 1
ATOM 796 O O . GLU A 1 101 ? 4.335 8.685 10.578 1.00 86.12 101 GLU A O 1
ATOM 801 N N . SER A 1 102 ? 5.676 10.235 11.487 1.00 88.94 102 SER A N 1
ATOM 802 C CA . SER A 1 102 ? 5.799 11.001 10.242 1.00 88.94 102 SER A CA 1
ATOM 803 C C . SER A 1 102 ? 6.638 10.263 9.202 1.00 88.94 102 SER A C 1
ATOM 805 O O . SER A 1 102 ? 6.421 10.431 8.002 1.00 88.94 102 SER A O 1
ATOM 807 N N . GLU A 1 103 ? 7.584 9.445 9.660 1.00 94.25 103 GLU A N 1
ATOM 808 C CA . GLU A 1 103 ? 8.492 8.660 8.837 1.00 94.25 103 GLU A CA 1
ATOM 809 C C . GLU A 1 103 ? 8.706 7.282 9.452 1.00 94.25 103 GLU A C 1
ATOM 811 O O . GLU A 1 103 ? 8.761 7.146 10.666 1.00 94.25 103 GLU A O 1
ATOM 816 N N . TYR A 1 104 ? 8.871 6.280 8.598 1.00 94.38 104 TYR A N 1
ATOM 817 C CA . TYR A 1 104 ? 9.152 4.902 8.967 1.00 94.38 104 TYR A CA 1
ATOM 818 C C . TYR A 1 104 ? 10.379 4.414 8.216 1.00 94.38 104 TYR A C 1
ATOM 820 O O . TYR A 1 104 ? 10.554 4.735 7.041 1.00 94.38 104 TYR A O 1
ATOM 828 N N . ALA A 1 105 ? 11.202 3.580 8.846 1.00 93.50 105 ALA A N 1
ATOM 829 C CA . ALA A 1 105 ? 12.247 2.866 8.123 1.00 93.50 105 ALA A CA 1
ATOM 830 C C . ALA A 1 105 ? 11.641 1.866 7.118 1.00 93.50 105 ALA A C 1
ATOM 832 O O . ALA A 1 105 ? 10.552 1.319 7.319 1.00 93.50 105 ALA A O 1
ATOM 833 N N . ALA A 1 106 ? 12.363 1.579 6.038 1.00 90.12 106 ALA A N 1
ATOM 834 C CA . ALA A 1 106 ? 12.068 0.432 5.190 1.00 90.12 106 ALA A CA 1
ATOM 835 C C . ALA A 1 106 ? 12.067 -0.857 6.037 1.00 90.12 106 ALA A C 1
ATOM 837 O O . ALA A 1 106 ? 12.859 -0.991 6.970 1.00 90.12 106 ALA A O 1
ATOM 838 N N . ALA A 1 107 ? 11.174 -1.803 5.729 1.00 92.88 107 ALA A N 1
ATOM 839 C CA . ALA A 1 107 ? 10.972 -3.028 6.515 1.00 92.88 107 ALA A CA 1
ATOM 840 C C . ALA A 1 107 ? 10.448 -2.842 7.955 1.00 92.88 107 ALA A C 1
ATOM 842 O O . ALA A 1 107 ? 10.338 -3.849 8.663 1.00 92.88 107 ALA A O 1
ATOM 843 N N . ALA A 1 108 ? 10.103 -1.617 8.378 1.00 94.38 108 ALA A N 1
ATOM 844 C CA . ALA A 1 108 ? 9.499 -1.356 9.684 1.00 94.38 108 ALA A CA 1
ATOM 845 C C . ALA A 1 108 ? 8.096 -1.965 9.803 1.00 94.38 108 ALA A C 1
ATOM 847 O O . ALA A 1 108 ? 7.396 -2.166 8.808 1.00 94.38 108 ALA A O 1
ATOM 848 N N . GLU A 1 109 ? 7.679 -2.227 11.038 1.00 95.62 109 GLU A N 1
ATOM 849 C CA . GLU A 1 109 ? 6.305 -2.608 11.341 1.00 95.62 109 GLU A CA 1
ATOM 850 C C . GLU A 1 109 ? 5.422 -1.372 11.517 1.00 95.62 109 GLU A C 1
ATOM 852 O O . GLU A 1 109 ? 5.805 -0.380 12.136 1.00 95.62 109 GLU A O 1
ATOM 857 N N . LEU A 1 110 ? 4.205 -1.470 11.003 1.00 94.94 110 LEU A N 1
ATOM 858 C CA . LEU A 1 110 ? 3.167 -0.466 11.078 1.00 94.94 110 LEU A CA 1
ATOM 859 C C . LEU A 1 110 ? 1.908 -1.094 11.662 1.00 94.94 110 LEU A C 1
ATOM 861 O O . LEU A 1 110 ? 1.328 -2.013 11.081 1.00 94.94 110 LEU A O 1
ATOM 865 N N . ARG A 1 111 ? 1.459 -0.571 12.800 1.00 95.44 111 ARG A N 1
ATOM 866 C CA . ARG A 1 111 ? 0.181 -0.954 13.402 1.00 95.44 111 ARG A CA 1
ATOM 867 C C . ARG A 1 111 ? -0.914 -0.068 12.849 1.00 95.44 111 ARG A C 1
ATOM 869 O O . ARG A 1 111 ? -0.871 1.148 13.029 1.00 95.44 111 ARG A O 1
ATOM 876 N N . LEU A 1 112 ? -1.882 -0.677 12.178 1.00 95.62 112 LEU A N 1
ATOM 877 C CA . LEU A 1 112 ? -2.965 0.047 11.535 1.00 95.62 112 LEU A CA 1
ATOM 878 C C . LEU A 1 112 ? -4.311 -0.369 12.157 1.00 95.62 112 LEU A C 1
ATOM 880 O O . LEU A 1 112 ? -4.653 -1.558 12.120 1.00 95.62 112 LEU A O 1
ATOM 884 N N . PRO A 1 113 ? -5.088 0.574 12.726 1.00 96.19 113 PRO A N 1
ATOM 885 C CA . PRO A 1 113 ? -6.383 0.275 13.331 1.00 96.19 113 PRO A CA 1
ATOM 886 C C . PRO A 1 113 ? -7.375 -0.361 12.354 1.00 96.19 113 PRO A C 1
ATOM 888 O O . PRO A 1 113 ? -7.211 -0.281 11.134 1.00 96.19 113 PRO A O 1
ATOM 891 N N . ALA A 1 114 ? -8.432 -0.958 12.904 1.00 95.75 114 ALA A N 1
ATOM 892 C CA . ALA A 1 114 ? -9.564 -1.452 12.128 1.00 95.75 114 ALA A CA 1
ATOM 893 C C . ALA A 1 114 ? -10.129 -0.367 11.196 1.00 95.75 114 ALA A C 1
ATOM 895 O O . ALA A 1 114 ? -10.127 0.815 11.548 1.00 95.75 114 ALA A O 1
ATOM 896 N N . LEU A 1 115 ? -10.654 -0.783 10.042 1.00 96.44 115 LEU A N 1
ATOM 897 C CA . LEU A 1 115 ? -11.378 0.080 9.097 1.00 96.44 115 LEU A CA 1
ATOM 898 C C . LEU A 1 115 ? -10.622 1.369 8.728 1.00 96.44 115 LEU A C 1
ATOM 900 O O . LEU A 1 115 ? -11.186 2.464 8.751 1.00 96.44 115 LEU A O 1
ATOM 904 N N . SER A 1 116 ? -9.338 1.255 8.397 1.00 96.50 116 SER A N 1
ATOM 905 C CA . SER A 1 116 ? -8.504 2.420 8.114 1.00 96.50 116 SER A CA 1
ATOM 906 C C . SER A 1 116 ? -7.611 2.258 6.888 1.00 96.50 116 SER A C 1
ATOM 908 O O . SER A 1 116 ? -7.356 1.153 6.404 1.00 96.50 116 SER A O 1
ATOM 910 N N . VAL A 1 117 ? -7.174 3.399 6.358 1.00 96.62 117 VAL A N 1
ATOM 911 C CA . VAL A 1 117 ? -6.253 3.501 5.229 1.00 96.62 117 VAL A CA 1
ATOM 912 C C . VAL A 1 117 ? -5.111 4.449 5.573 1.00 96.62 117 VAL A C 1
ATOM 914 O O . VAL A 1 117 ? -5.311 5.478 6.225 1.00 96.62 117 VAL A O 1
ATOM 917 N N . VAL A 1 118 ? -3.918 4.111 5.097 1.00 96.75 118 VAL A N 1
ATOM 918 C CA . VAL A 1 118 ? -2.731 4.967 5.154 1.00 96.75 118 VAL A CA 1
ATOM 919 C C . VAL A 1 118 ? -2.115 5.094 3.764 1.00 96.75 118 VAL A C 1
ATOM 921 O O . VAL A 1 118 ? -2.108 4.132 2.997 1.00 96.75 118 VAL A O 1
ATOM 924 N N . LEU A 1 119 ? -1.607 6.282 3.444 1.00 96.25 119 LEU A N 1
ATOM 925 C CA . LEU A 1 119 ? -0.789 6.565 2.268 1.00 96.25 119 LEU A CA 1
ATOM 926 C C . LEU A 1 119 ? 0.604 6.980 2.732 1.00 96.25 119 LEU A C 1
ATOM 928 O O . LEU A 1 119 ? 0.754 7.964 3.461 1.00 96.25 119 LEU A O 1
ATOM 932 N N . LEU A 1 120 ? 1.607 6.262 2.251 1.00 96.12 120 LEU A N 1
ATOM 933 C CA . LEU A 1 120 ? 3.019 6.537 2.455 1.00 96.12 120 LEU A CA 1
ATOM 934 C C . LEU A 1 120 ? 3.673 6.909 1.120 1.00 96.12 120 LEU A C 1
ATOM 936 O O . LEU A 1 120 ? 3.233 6.464 0.060 1.00 96.12 120 LEU A O 1
ATOM 940 N N . SER A 1 121 ? 4.750 7.685 1.169 1.00 95.12 121 SER A N 1
ATOM 941 C CA . 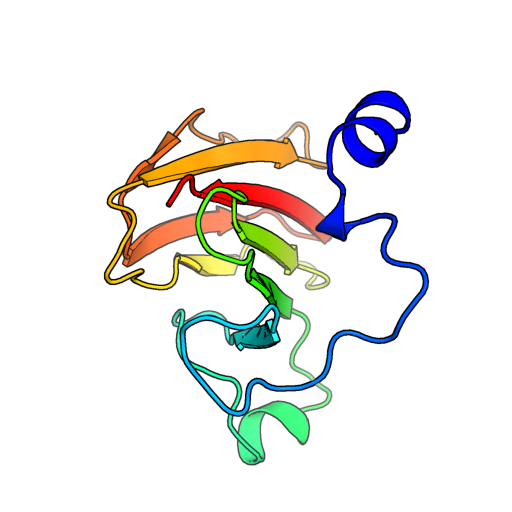SER A 1 121 ? 5.585 7.995 0.007 1.00 95.12 121 SER A CA 1
ATOM 942 C C . SER A 1 121 ? 7.050 7.687 0.286 1.00 95.12 121 SER A C 1
ATOM 944 O O . SER A 1 121 ? 7.546 8.051 1.351 1.00 95.12 121 SER A O 1
ATOM 946 N N . ALA A 1 122 ? 7.755 7.117 -0.682 1.00 93.50 122 ALA A N 1
ATOM 947 C CA . ALA A 1 122 ? 9.201 6.933 -0.641 1.00 93.50 122 ALA A CA 1
ATOM 948 C C . ALA A 1 122 ? 9.838 7.654 -1.830 1.00 93.50 122 ALA A C 1
ATOM 950 O O . ALA A 1 122 ? 9.496 7.374 -2.982 1.00 93.50 122 ALA A O 1
ATOM 951 N N . ALA A 1 123 ? 10.749 8.586 -1.556 1.00 82.75 123 ALA A N 1
ATOM 952 C CA . ALA A 1 123 ? 11.556 9.212 -2.596 1.00 82.75 123 ALA A CA 1
ATOM 953 C C . ALA A 1 123 ? 12.648 8.235 -3.056 1.00 82.75 123 ALA A C 1
ATOM 955 O O . ALA A 1 123 ? 13.222 7.520 -2.234 1.00 82.75 123 ALA A O 1
ATOM 956 N N . ARG A 1 124 ? 12.881 8.193 -4.367 1.00 70.06 124 ARG A N 1
ATOM 957 C CA . ARG A 1 124 ? 13.935 7.409 -5.015 1.00 70.06 124 ARG A CA 1
ATOM 958 C C . ARG A 1 124 ? 15.123 8.293 -5.360 1.00 70.06 124 ARG A C 1
ATOM 960 O O . ARG A 1 124 ? 14.877 9.481 -5.664 1.00 70.06 124 ARG A O 1
#

Foldseek 3Di:
DVVVCVVAVLNVPPDDADDDPDPQDWHKFKAAQQQDGQDPVNVVDPVRQKIKIKGDDGQQHKIKIKIFRQDQFKGKGFHHADPPFQKKAWDDKPDPPAPDDRMDGHRDIGIHGHGMMTMIITGD

Radius of gyration: 14.05 Å; chains: 1; bounding box: 29×37×35 Å

Sequence (124 aa):
LIAERAQQPLLGCPDYIHAAASHEERATLWFNATGEAMSDADWHRPDLCHLGYMLRGSPGEPSLYMIFNRSEREQIFRLPALNYAATWSCKICSSESAKLESEYAAAAELRLPALSVVLLSAAR